Protein AF-K0TFI3-F1 (afdb_monomer_lite)

Organism: Thalassiosira oceanica (NCBI:txid159749)

Secondary structure (DSSP, 8-state):
--GGGT--EEEE-SS-EEEE-GGG-EEEE---HHHHHHT-SEEEE----TT----GGGSPTT-EEEE---STT-SS-HHHHTTSTT-EEE---HHHHHHHHHHHHHHHHHHH--

Foldseek 3Di:
DQQAVADFDWDDDPPFIWTQHHPRDIDTDPDDPLNRQLVALEAEDADQDQPAADDLVSHDALHEYEFDHPDPCTNYHPVPNVVRHNYHYHGYCVVVVVVVVVVVVVVVCVVPPD

Radius of gyration: 16.47 Å; chains: 1; bounding box: 47×37×38 Å

Structure (mmCIF, N/CA/C/O backbone):
data_AF-K0TFI3-F1
#
_entry.id   AF-K0TFI3-F1
#
loop_
_atom_site.group_PDB
_atom_site.id
_atom_site.type_symbol
_atom_site.label_atom_id
_atom_site.label_alt_id
_atom_site.label_comp_id
_atom_site.label_asym_id
_atom_site.label_entity_id
_atom_site.label_seq_id
_atom_site.pdbx_PDB_ins_code
_atom_site.Cartn_x
_atom_site.Cartn_y
_atom_site.Cartn_z
_atom_site.occupancy
_atom_site.B_iso_or_equiv
_atom_site.auth_seq_id
_atom_site.auth_comp_id
_atom_site.auth_asym_id
_atom_site.auth_atom_id
_atom_site.pdbx_PDB_model_num
ATOM 1 N N . MET A 1 1 ? 3.777 -8.953 -6.099 1.00 82.88 1 MET A N 1
ATOM 2 C CA . MET A 1 1 ? 5.056 -8.993 -5.346 1.00 82.88 1 MET A CA 1
ATOM 3 C C . MET A 1 1 ? 4.845 -9.255 -3.858 1.00 82.88 1 MET A C 1
ATOM 5 O O . MET A 1 1 ? 5.447 -10.191 -3.355 1.00 82.88 1 MET A O 1
ATOM 9 N N . LEU A 1 2 ? 3.986 -8.495 -3.166 1.00 90.38 2 LEU A N 1
ATOM 10 C CA . LEU A 1 2 ? 3.761 -8.651 -1.717 1.00 90.38 2 LEU A CA 1
ATOM 11 C C . LEU A 1 2 ? 3.125 -10.000 -1.333 1.00 90.38 2 LEU A C 1
ATOM 13 O O . LEU A 1 2 ? 3.645 -10.698 -0.466 1.00 90.38 2 LEU A O 1
ATOM 17 N N . SER A 1 3 ? 2.078 -10.432 -2.042 1.00 89.88 3 SER A N 1
ATOM 18 C CA . SER A 1 3 ? 1.427 -11.730 -1.792 1.00 89.88 3 SER A CA 1
ATOM 19 C C . SER A 1 3 ? 2.342 -12.937 -2.028 1.00 89.88 3 SER A C 1
ATOM 21 O O . SER A 1 3 ? 2.276 -13.931 -1.310 1.00 89.88 3 SER A O 1
ATOM 23 N N . GLY A 1 4 ? 3.278 -12.818 -2.974 1.00 86.88 4 GLY A N 1
ATOM 24 C CA . GLY A 1 4 ? 4.323 -13.816 -3.223 1.00 86.88 4 GLY A CA 1
ATOM 25 C C . GLY A 1 4 ? 5.346 -13.949 -2.090 1.00 86.88 4 GLY A C 1
ATOM 26 O O . GLY A 1 4 ? 6.100 -14.916 -2.074 1.00 86.88 4 GLY A O 1
ATOM 27 N N . ARG A 1 5 ? 5.369 -13.008 -1.137 1.00 88.94 5 ARG A N 1
ATOM 28 C CA . ARG A 1 5 ? 6.198 -13.059 0.077 1.00 88.94 5 ARG A CA 1
ATOM 29 C C . ARG A 1 5 ? 5.396 -13.363 1.347 1.00 88.94 5 ARG A C 1
ATOM 31 O O . ARG A 1 5 ? 5.898 -13.150 2.442 1.00 88.94 5 ARG A O 1
ATOM 38 N N . GLY A 1 6 ? 4.170 -13.870 1.202 1.00 88.81 6 GLY A N 1
ATOM 39 C CA . GLY A 1 6 ? 3.344 -14.329 2.322 1.00 88.81 6 GLY A CA 1
ATOM 40 C C . GLY A 1 6 ? 2.379 -13.290 2.893 1.00 88.81 6 GLY A C 1
ATOM 41 O O . GLY A 1 6 ? 1.637 -13.615 3.814 1.00 88.81 6 GLY A O 1
ATOM 42 N N . ALA A 1 7 ? 2.336 -12.071 2.347 1.00 92.00 7 ALA A N 1
ATOM 43 C CA . ALA A 1 7 ? 1.348 -11.077 2.760 1.00 92.00 7 ALA A CA 1
ATOM 44 C C . ALA A 1 7 ? -0.055 -11.412 2.219 1.00 92.00 7 ALA A C 1
ATOM 46 O O . ALA A 1 7 ? -0.200 -11.872 1.085 1.00 92.00 7 ALA A O 1
ATOM 47 N N . ARG A 1 8 ? -1.099 -11.108 2.994 1.00 94.44 8 ARG A N 1
ATOM 48 C CA . ARG A 1 8 ? -2.463 -10.968 2.463 1.00 94.44 8 ARG A CA 1
ATOM 49 C C . ARG A 1 8 ? -2.588 -9.565 1.876 1.00 94.44 8 ARG A C 1
ATOM 51 O O . ARG A 1 8 ? -2.330 -8.601 2.587 1.00 94.44 8 ARG A O 1
ATOM 58 N N . VAL A 1 9 ? -2.950 -9.441 0.600 1.00 96.88 9 VAL A N 1
ATOM 59 C CA . VAL A 1 9 ? -3.024 -8.134 -0.077 1.00 96.88 9 VAL A CA 1
ATOM 60 C C . VAL A 1 9 ? -4.453 -7.860 -0.507 1.00 96.88 9 VAL A C 1
ATOM 62 O O . VAL A 1 9 ? -5.013 -8.625 -1.289 1.00 96.88 9 VAL A O 1
ATOM 65 N N . LEU A 1 10 ? -5.011 -6.755 -0.022 1.00 97.38 10 LEU A N 1
ATOM 66 C CA . LEU A 1 10 ? -6.284 -6.208 -0.476 1.00 97.38 10 LEU A CA 1
ATOM 67 C C . LEU A 1 10 ? -5.979 -5.145 -1.536 1.00 97.38 10 LEU A C 1
ATOM 69 O O . LEU A 1 10 ? -5.348 -4.134 -1.243 1.00 97.38 10 LEU A O 1
ATOM 73 N N . SER A 1 11 ? -6.360 -5.411 -2.780 1.00 96.62 11 SER A N 1
ATOM 74 C CA . SER A 1 11 ? -6.176 -4.511 -3.917 1.00 96.62 11 SER A CA 1
ATOM 75 C C . SER A 1 11 ? -7.520 -3.899 -4.269 1.00 96.62 11 SER A C 1
ATOM 77 O O . SER A 1 11 ? -8.382 -4.600 -4.797 1.00 96.62 11 SER A O 1
ATOM 79 N N . ALA A 1 12 ? -7.695 -2.617 -3.969 1.00 96.31 12 ALA A N 1
ATOM 80 C CA . ALA A 1 12 ? -8.902 -1.870 -4.295 1.00 96.31 12 ALA A CA 1
ATOM 81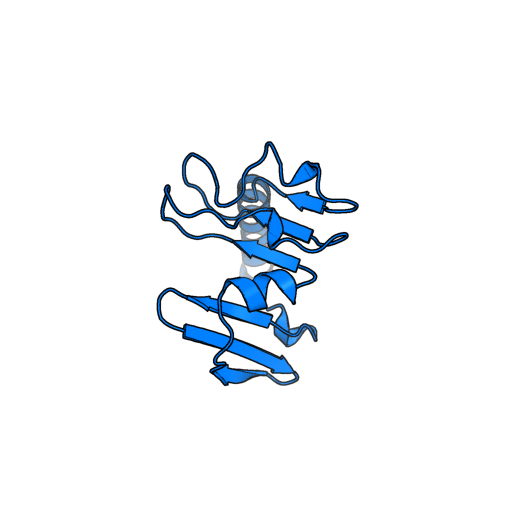 C C . ALA A 1 12 ? -8.727 -1.095 -5.610 1.00 96.31 12 ALA A C 1
ATOM 83 O O . ALA A 1 12 ? -7.674 -0.501 -5.848 1.00 96.31 12 ALA A O 1
ATOM 84 N N . ASP A 1 13 ? -9.765 -1.103 -6.439 1.00 92.88 13 ASP A N 1
ATOM 85 C CA . ASP A 1 13 ? -9.927 -0.264 -7.627 1.00 92.88 13 ASP A CA 1
ATOM 86 C C . ASP A 1 13 ? -11.285 0.470 -7.587 1.00 92.88 13 ASP A C 1
ATOM 88 O O . ASP A 1 13 ? -12.015 0.386 -6.598 1.00 92.88 13 ASP A O 1
ATOM 92 N N . ASP A 1 14 ? -11.624 1.217 -8.641 1.00 90.44 14 ASP A N 1
ATOM 93 C CA . ASP A 1 14 ? -12.860 2.010 -8.733 1.00 90.44 14 ASP A CA 1
ATOM 94 C C . ASP A 1 14 ? -14.149 1.163 -8.743 1.00 90.44 14 ASP A C 1
ATOM 96 O O . ASP A 1 14 ? -15.242 1.689 -8.538 1.00 90.44 14 ASP A O 1
ATOM 100 N N . ARG A 1 15 ? -14.052 -0.146 -8.998 1.00 90.81 15 ARG A N 1
ATOM 101 C CA . ARG A 1 15 ? -15.187 -1.053 -9.248 1.00 90.81 15 ARG A CA 1
ATOM 102 C C . ARG A 1 15 ? -15.197 -2.288 -8.360 1.00 90.81 15 ARG A C 1
ATOM 104 O O . ARG A 1 15 ? -16.202 -3.009 -8.335 1.00 90.81 15 ARG A O 1
ATOM 111 N N . SER A 1 16 ? -14.081 -2.626 -7.728 1.00 94.50 16 SER A N 1
ATOM 112 C CA . SER A 1 16 ? -13.917 -3.891 -7.029 1.00 94.50 16 SER A CA 1
ATOM 113 C C . SER A 1 16 ? -12.745 -3.916 -6.060 1.00 94.50 16 SER A C 1
ATOM 115 O O . SER A 1 16 ? -11.796 -3.141 -6.153 1.00 94.50 16 SER A O 1
ATOM 117 N N . VAL A 1 17 ? -12.806 -4.884 -5.147 1.00 97.44 17 VAL A N 1
ATOM 118 C CA . VAL A 1 17 ? -11.677 -5.272 -4.309 1.00 97.44 17 VAL A CA 1
ATOM 119 C C . VAL A 1 17 ? -11.303 -6.717 -4.614 1.00 97.44 17 VAL A C 1
ATOM 121 O O . VAL A 1 17 ? -12.151 -7.616 -4.652 1.00 97.44 17 VAL A O 1
ATOM 124 N N . LEU A 1 18 ? -10.008 -6.942 -4.816 1.00 97.06 18 LEU A N 1
ATOM 125 C CA . LEU A 1 18 ? -9.408 -8.258 -4.980 1.00 97.06 18 LEU A CA 1
ATOM 126 C C . LEU A 1 18 ? -8.516 -8.585 -3.783 1.00 97.06 18 LEU A C 1
ATOM 128 O O . LEU A 1 18 ? -7.631 -7.815 -3.420 1.00 97.06 18 LEU A O 1
ATOM 132 N N . GLU A 1 19 ? -8.697 -9.766 -3.206 1.00 96.88 19 GLU A N 1
ATOM 133 C CA . GLU A 1 19 ? -7.796 -10.338 -2.215 1.00 96.88 19 GLU A CA 1
ATOM 134 C C . GLU A 1 19 ? -6.803 -11.282 -2.896 1.00 96.88 19 GLU A C 1
ATOM 136 O O . GLU A 1 19 ? -7.183 -12.287 -3.508 1.00 96.88 19 GLU A O 1
ATOM 141 N N . PHE A 1 20 ? -5.516 -10.979 -2.749 1.00 96.06 20 PHE A N 1
ATOM 142 C CA . PHE A 1 20 ? -4.419 -11.861 -3.124 1.00 96.06 20 PHE A CA 1
ATOM 143 C C . PHE A 1 20 ? -3.903 -12.576 -1.877 1.00 96.06 20 PHE A C 1
ATOM 145 O O . PHE A 1 20 ? -3.406 -11.948 -0.938 1.00 96.06 20 PHE A O 1
ATOM 152 N N . GLY A 1 21 ? -3.987 -13.903 -1.899 1.00 89.69 21 GLY A N 1
ATOM 153 C CA . GLY A 1 21 ? -3.544 -14.780 -0.824 1.00 89.69 21 GLY A CA 1
ATOM 154 C C . GLY A 1 21 ? -2.335 -15.650 -1.197 1.00 89.69 21 GLY A C 1
ATOM 155 O O . GLY A 1 21 ? -1.794 -15.558 -2.307 1.00 89.69 21 GLY A O 1
ATOM 156 N N . PRO A 1 22 ? -1.915 -16.537 -0.278 1.00 84.12 22 PRO A N 1
ATOM 157 C CA . PRO A 1 22 ? -0.788 -17.441 -0.481 1.00 84.12 22 PRO A CA 1
ATOM 158 C C . PRO A 1 22 ? -0.939 -18.315 -1.731 1.00 84.12 22 PRO A C 1
ATOM 160 O O . PRO A 1 22 ? -2.045 -18.716 -2.104 1.00 84.12 22 PRO A O 1
ATOM 163 N N . GLY A 1 23 ? 0.190 -18.629 -2.373 1.00 81.81 23 GLY A N 1
ATOM 164 C CA . GLY A 1 23 ? 0.221 -19.485 -3.565 1.00 81.81 23 GLY A CA 1
ATOM 165 C C . GLY A 1 23 ? -0.374 -18.843 -4.823 1.00 81.81 23 GLY A C 1
ATOM 166 O O . GLY A 1 23 ? -0.727 -19.559 -5.753 1.00 81.81 23 GLY A O 1
ATOM 167 N N . GLY A 1 24 ? -0.521 -17.513 -4.854 1.00 83.38 24 GLY A N 1
ATOM 168 C CA . GLY A 1 24 ? -1.043 -16.788 -6.018 1.00 83.38 24 GLY A CA 1
ATOM 169 C C . GLY A 1 24 ? -2.564 -16.860 -6.176 1.00 83.38 24 GLY A C 1
ATOM 170 O O . GLY A 1 24 ? -3.081 -16.548 -7.244 1.00 83.38 24 GLY A O 1
ATOM 171 N N . ARG A 1 25 ? -3.294 -17.264 -5.130 1.00 88.88 25 ARG A N 1
ATOM 172 C CA . ARG A 1 25 ? -4.763 -17.287 -5.146 1.00 88.88 25 ARG A CA 1
ATOM 173 C C . ARG A 1 25 ? -5.298 -15.859 -5.177 1.00 88.88 25 ARG A C 1
ATOM 175 O O . ARG A 1 25 ? -4.902 -15.047 -4.345 1.00 88.88 25 ARG A O 1
ATOM 182 N N . VAL A 1 26 ? -6.226 -15.590 -6.089 1.00 95.06 26 VAL A N 1
ATOM 183 C CA . VAL A 1 26 ? -6.904 -14.294 -6.217 1.00 95.06 26 VAL A CA 1
ATOM 184 C C . VAL A 1 26 ? -8.403 -14.511 -6.097 1.00 95.06 26 VAL A C 1
ATOM 186 O O . VAL A 1 26 ? -8.944 -15.444 -6.696 1.00 95.06 26 VAL A O 1
ATOM 189 N N . ARG A 1 27 ? -9.073 -13.684 -5.296 1.00 95.00 27 ARG A N 1
ATOM 190 C CA . ARG A 1 27 ? -10.523 -13.741 -5.081 1.00 95.00 27 ARG A CA 1
ATOM 191 C C . ARG A 1 27 ? -11.100 -12.339 -5.052 1.00 95.00 27 ARG A C 1
ATOM 193 O O . ARG A 1 27 ? -10.458 -11.430 -4.545 1.00 95.00 27 ARG A O 1
ATOM 200 N N . ARG A 1 28 ? -12.315 -12.176 -5.567 1.00 95.94 28 ARG A N 1
ATOM 201 C CA . ARG A 1 28 ? -13.086 -10.950 -5.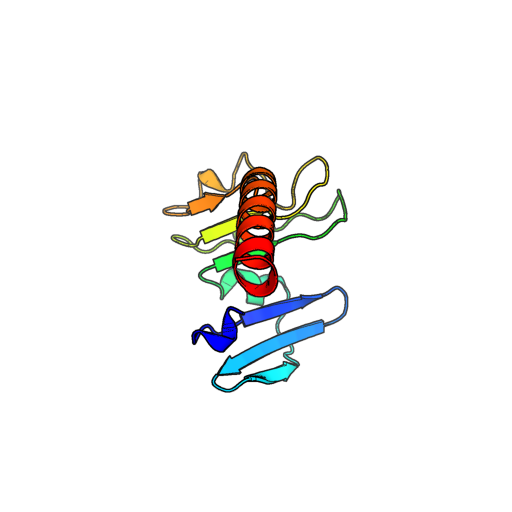359 1.00 95.94 28 ARG A CA 1
ATOM 202 C C . ARG A 1 28 ? -13.656 -10.952 -3.944 1.00 95.94 28 ARG A C 1
ATOM 204 O O . ARG A 1 28 ? -14.013 -12.016 -3.437 1.00 95.94 28 ARG A O 1
ATOM 211 N N . THR A 1 29 ? -13.707 -9.781 -3.330 1.00 95.25 29 THR A N 1
ATOM 212 C CA . THR A 1 29 ? -14.273 -9.565 -1.998 1.00 95.25 29 THR A CA 1
ATOM 213 C 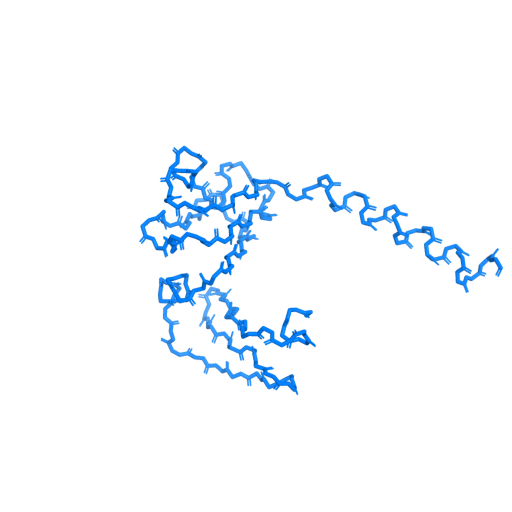C . THR A 1 29 ? -15.372 -8.510 -2.089 1.00 95.25 29 THR A C 1
ATOM 215 O O . THR A 1 29 ? -15.384 -7.703 -3.022 1.00 95.25 29 THR A O 1
ATOM 218 N N . ASP A 1 30 ? -16.277 -8.537 -1.115 1.00 95.75 30 ASP A N 1
ATOM 219 C CA . ASP A 1 30 ? -17.331 -7.535 -0.947 1.00 95.75 30 ASP A CA 1
ATOM 220 C C . ASP A 1 30 ? -16.950 -6.466 0.095 1.00 95.75 30 ASP A C 1
ATOM 222 O O . ASP A 1 30 ? -17.793 -5.666 0.492 1.00 95.75 30 ASP A O 1
ATOM 226 N N . LEU A 1 31 ? -15.687 -6.452 0.548 1.00 95.62 31 LEU A N 1
ATOM 227 C CA . LEU A 1 31 ? -15.183 -5.426 1.458 1.00 95.62 31 LEU A CA 1
ATOM 228 C C . LEU A 1 31 ? -15.192 -4.064 0.764 1.00 95.62 31 LEU A C 1
ATOM 230 O O . LEU A 1 31 ? -14.730 -3.913 -0.368 1.00 95.62 31 LEU A O 1
ATOM 234 N N . SER A 1 32 ? -15.654 -3.058 1.489 1.00 96.38 32 SER A N 1
ATOM 235 C CA . SER A 1 32 ? -15.501 -1.655 1.127 1.00 96.38 32 SER A CA 1
ATOM 236 C C . SER A 1 32 ? -14.039 -1.201 1.232 1.00 96.38 32 SER A C 1
ATOM 238 O O . SER A 1 32 ? -13.203 -1.832 1.889 1.00 96.38 32 SER A O 1
ATOM 240 N N . LEU A 1 33 ? -13.724 -0.062 0.607 1.00 96.38 33 LEU A N 1
ATOM 241 C CA . LEU A 1 33 ? -12.405 0.566 0.724 1.00 96.38 33 LEU A CA 1
ATOM 242 C C . LEU A 1 33 ? -12.047 0.847 2.193 1.00 96.38 33 LEU A C 1
ATOM 244 O O . LEU A 1 33 ? -10.940 0.545 2.627 1.00 96.38 33 LEU A O 1
ATOM 248 N N . GLU A 1 34 ? -12.998 1.370 2.963 1.00 97.31 34 GLU A N 1
ATOM 249 C CA . GLU A 1 34 ? -12.838 1.681 4.384 1.00 97.31 34 GLU A CA 1
ATOM 250 C C . GLU A 1 34 ? -12.494 0.433 5.215 1.00 97.31 34 GLU A C 1
ATOM 252 O O . GLU A 1 34 ? -11.542 0.450 5.999 1.00 97.31 34 GLU A O 1
ATOM 257 N N . GLU A 1 35 ? -13.206 -0.679 5.004 1.00 97.38 35 GLU A N 1
ATOM 258 C CA . GLU A 1 35 ? -12.901 -1.956 5.664 1.00 97.38 35 GLU A CA 1
ATOM 259 C C . GLU A 1 35 ? -11.513 -2.478 5.281 1.00 97.38 35 GLU A C 1
ATOM 261 O O . GLU A 1 35 ? -10.791 -2.999 6.133 1.00 97.38 35 GLU A O 1
ATOM 266 N N . CYS A 1 36 ? -11.107 -2.302 4.020 1.00 97.31 36 CYS A N 1
ATOM 267 C CA . CYS A 1 36 ? -9.778 -2.698 3.568 1.00 97.31 36 CYS A CA 1
ATOM 268 C C . CYS A 1 36 ? -8.677 -1.897 4.262 1.00 97.31 36 CYS A C 1
ATOM 270 O O . CYS A 1 36 ? -7.700 -2.488 4.727 1.00 97.31 36 CYS A O 1
ATOM 272 N N . VAL A 1 37 ? -8.828 -0.573 4.353 1.00 97.62 37 VAL A N 1
ATOM 273 C CA . VAL A 1 37 ? -7.839 0.301 5.000 1.00 97.62 37 VAL A CA 1
ATOM 274 C C . VAL A 1 37 ? -7.733 -0.032 6.489 1.00 97.62 37 VAL A C 1
ATOM 276 O O . VAL A 1 37 ? -6.627 -0.273 6.972 1.00 97.62 37 VAL A O 1
ATOM 279 N N . ARG A 1 38 ? -8.862 -0.174 7.197 1.00 97.62 38 ARG A N 1
ATOM 280 C CA . ARG A 1 38 ? -8.861 -0.511 8.634 1.00 97.62 38 ARG A CA 1
ATOM 281 C C . ARG A 1 38 ? -8.270 -1.883 8.948 1.00 97.62 38 ARG A C 1
ATOM 283 O O . ARG A 1 38 ? -7.692 -2.075 10.015 1.00 97.62 38 ARG A O 1
ATOM 290 N N . ALA A 1 39 ? -8.418 -2.844 8.039 1.00 96.56 39 ALA A N 1
ATOM 291 C CA . ALA A 1 39 ? -7.887 -4.193 8.205 1.00 96.56 39 ALA A CA 1
ATOM 292 C C . ALA A 1 39 ? -6.394 -4.327 7.844 1.00 96.56 39 ALA A C 1
ATOM 294 O O . ALA A 1 39 ? -5.847 -5.426 7.977 1.00 96.56 39 ALA A O 1
ATOM 295 N N 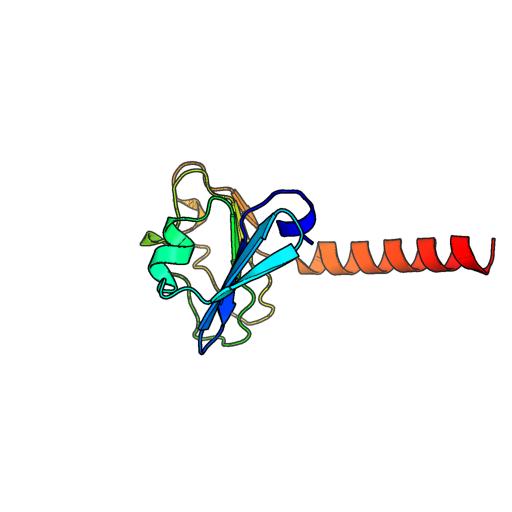. SER A 1 40 ? -5.750 -3.264 7.350 1.00 97.56 40 SER A N 1
ATOM 296 C CA . SER A 1 40 ? -4.401 -3.320 6.784 1.00 97.56 40 SER A CA 1
ATOM 297 C C . SER A 1 40 ? -3.338 -2.779 7.740 1.00 97.56 40 SER A C 1
ATOM 299 O O . SER A 1 40 ? -3.425 -1.656 8.225 1.00 97.56 40 SER A O 1
ATOM 301 N N . ASP A 1 41 ? -2.275 -3.560 7.952 1.00 97.19 41 ASP A N 1
ATOM 302 C CA . ASP A 1 41 ? -1.074 -3.112 8.679 1.00 97.19 41 ASP A CA 1
ATOM 303 C C . ASP A 1 41 ? -0.163 -2.231 7.807 1.00 97.19 41 ASP A C 1
ATOM 305 O O . ASP A 1 41 ? 0.673 -1.479 8.307 1.00 97.19 41 ASP A O 1
ATOM 309 N N . VAL A 1 42 ? -0.319 -2.332 6.484 1.00 97.38 42 VAL A N 1
ATOM 310 C CA . VAL A 1 42 ? 0.389 -1.520 5.495 1.00 97.38 42 VAL A CA 1
ATOM 311 C C . VAL A 1 42 ? -0.611 -1.024 4.460 1.00 97.38 42 VAL A C 1
ATOM 313 O O . VAL A 1 42 ? -1.266 -1.832 3.802 1.00 97.38 42 VAL A O 1
ATOM 316 N N . VAL A 1 43 ? -0.694 0.291 4.283 1.00 97.50 43 VAL A N 1
ATOM 317 C CA . VAL A 1 43 ? -1.570 0.942 3.306 1.00 97.50 43 VAL A CA 1
ATOM 318 C C . VAL A 1 43 ? -0.704 1.612 2.248 1.00 97.50 43 VAL A C 1
ATOM 320 O O . VAL A 1 43 ? 0.162 2.425 2.563 1.00 97.50 43 VAL A O 1
ATOM 323 N N . VAL A 1 44 ? -0.934 1.276 0.980 1.00 96.69 44 VAL A N 1
ATOM 324 C CA . VAL A 1 44 ? -0.253 1.896 -0.162 1.00 96.69 44 VAL A CA 1
ATOM 325 C C . VAL A 1 44 ? -1.308 2.534 -1.048 1.00 96.69 44 VAL A C 1
ATOM 327 O O . VAL A 1 44 ? -2.188 1.830 -1.537 1.00 96.69 44 VAL A O 1
ATOM 330 N N . SER A 1 45 ? -1.211 3.844 -1.268 1.00 95.88 45 SER A N 1
ATOM 331 C CA . SER A 1 45 ? -2.117 4.563 -2.166 1.00 95.88 45 SER A CA 1
ATOM 332 C C . SER A 1 45 ? -1.348 5.260 -3.280 1.00 95.88 45 SER A C 1
ATOM 334 O O . SER A 1 45 ? -0.256 5.782 -3.061 1.00 95.88 45 SER A O 1
ATOM 336 N N . GLY A 1 46 ? -1.909 5.239 -4.484 1.00 93.88 46 GLY A N 1
ATOM 337 C CA . GLY A 1 46 ? -1.323 5.822 -5.691 1.00 93.88 46 GLY A CA 1
ATOM 338 C C . GLY A 1 46 ? -2.388 6.220 -6.707 1.00 93.88 46 GLY A C 1
ATOM 339 O O . GLY A 1 46 ? -2.191 6.047 -7.908 1.00 93.88 46 GLY A O 1
ATOM 340 N N . VAL A 1 47 ? -3.539 6.680 -6.218 1.00 93.62 47 VAL A N 1
ATOM 341 C CA . VAL A 1 47 ? -4.665 7.110 -7.045 1.00 93.62 47 VAL A CA 1
ATOM 342 C C . VAL A 1 47 ? -4.299 8.450 -7.700 1.00 93.62 47 VAL A C 1
ATOM 344 O O . VAL A 1 47 ? -3.902 9.378 -6.992 1.00 93.62 47 VAL A O 1
ATOM 347 N N . PRO A 1 48 ? -4.395 8.572 -9.038 1.00 90.56 48 PRO A N 1
ATOM 348 C CA . PRO A 1 48 ? -3.956 9.765 -9.768 1.00 90.56 48 PRO A CA 1
ATOM 349 C C . PRO A 1 48 ? -4.945 10.938 -9.689 1.00 90.56 48 PRO A C 1
ATOM 351 O O . PRO A 1 48 ? -4.653 12.011 -10.210 1.00 90.56 48 PRO A O 1
ATOM 354 N N . ASP A 1 49 ? -6.108 10.724 -9.078 1.00 90.31 49 ASP A N 1
ATOM 355 C CA . ASP A 1 49 ? -7.121 11.748 -8.851 1.00 90.31 49 ASP A CA 1
ATOM 356 C C . ASP A 1 49 ? -6.645 12.726 -7.753 1.00 90.31 49 ASP A C 1
ATOM 358 O O . ASP A 1 49 ? -6.337 12.276 -6.644 1.00 90.31 49 ASP A O 1
ATOM 362 N N . PRO A 1 50 ? -6.545 14.040 -8.041 1.00 87.56 50 PRO A N 1
ATOM 363 C CA . PRO A 1 50 ? -6.100 15.039 -7.068 1.00 87.56 50 PRO A CA 1
ATOM 364 C C . PRO A 1 50 ? -7.073 15.237 -5.898 1.00 87.56 50 PRO A C 1
ATOM 366 O O . PRO A 1 50 ? -6.644 15.679 -4.831 1.00 87.56 50 PRO A O 1
ATOM 369 N N . ASP A 1 51 ? -8.353 14.905 -6.077 1.00 89.94 51 ASP A N 1
ATOM 370 C CA . ASP A 1 51 ? -9.385 15.063 -5.051 1.00 89.94 51 ASP A CA 1
ATOM 371 C C . ASP A 1 51 ? -9.528 13.803 -4.181 1.00 89.94 51 ASP A C 1
ATOM 373 O O . ASP A 1 51 ? -10.175 13.824 -3.131 1.00 89.94 51 ASP A O 1
ATOM 377 N N . PHE A 1 52 ? -8.895 12.693 -4.577 1.00 92.62 52 PHE A N 1
ATOM 378 C CA . PHE A 1 52 ? -8.941 11.454 -3.815 1.00 92.62 52 PHE A CA 1
ATOM 379 C C . PHE A 1 52 ? -8.075 11.527 -2.554 1.00 92.62 52 PHE A C 1
ATOM 381 O O . PHE A 1 52 ? -6.850 11.682 -2.608 1.00 92.62 52 PHE A O 1
ATOM 388 N N . ARG A 1 53 ? -8.718 11.310 -1.405 1.00 94.00 53 ARG A N 1
ATOM 389 C CA . ARG A 1 53 ? -8.095 11.270 -0.080 1.00 94.00 53 ARG A CA 1
ATOM 390 C C . ARG A 1 53 ? -8.540 10.020 0.668 1.00 94.00 53 ARG A C 1
ATOM 392 O O . ARG A 1 53 ? -9.729 9.714 0.704 1.00 94.00 53 ARG A O 1
ATOM 399 N N . VAL A 1 54 ? -7.593 9.336 1.302 1.00 95.81 54 VAL A N 1
ATOM 400 C CA . VAL A 1 54 ? -7.875 8.316 2.314 1.00 95.81 54 VAL A CA 1
ATOM 401 C C . VAL A 1 54 ? -8.045 9.031 3.656 1.00 95.81 54 VAL A C 1
ATOM 403 O O . VAL A 1 54 ? -7.092 9.672 4.107 1.00 95.81 54 VAL A O 1
ATOM 406 N N . PRO A 1 55 ? -9.223 8.948 4.294 1.00 96.62 55 PRO A N 1
ATOM 407 C CA . PRO A 1 55 ? -9.452 9.567 5.592 1.00 96.62 55 PRO A CA 1
ATOM 408 C C . PRO A 1 55 ? -8.542 8.987 6.680 1.00 96.62 55 PRO A C 1
ATOM 410 O O . PRO A 1 55 ? -8.368 7.769 6.792 1.00 96.62 55 PRO A O 1
ATOM 413 N N . THR A 1 56 ? -7.957 9.870 7.488 1.00 96.00 56 THR A N 1
ATOM 414 C CA . THR A 1 56 ? -6.982 9.515 8.530 1.00 96.00 56 THR A CA 1
ATOM 415 C C . THR A 1 56 ? -7.597 8.602 9.595 1.00 96.00 56 THR A C 1
ATOM 417 O O . THR A 1 56 ? -6.929 7.714 10.112 1.00 96.00 56 THR A O 1
ATOM 420 N N . GLU A 1 57 ? -8.897 8.728 9.858 1.00 96.81 57 GLU A N 1
ATOM 421 C CA . GLU A 1 57 ? -9.658 7.889 10.788 1.00 96.81 57 GLU A CA 1
ATOM 422 C C . GLU A 1 57 ? -9.822 6.423 10.342 1.00 96.81 57 GLU A C 1
ATOM 424 O O . GLU A 1 57 ? -10.301 5.580 11.107 1.00 96.81 57 GLU A O 1
ATOM 429 N N . TRP A 1 58 ? -9.467 6.091 9.099 1.00 97.56 58 TRP A N 1
ATOM 430 C CA . TRP A 1 58 ? -9.432 4.702 8.631 1.00 97.56 58 TRP A CA 1
ATOM 431 C C . TRP A 1 58 ? -8.082 4.042 8.910 1.00 97.56 58 TRP A C 1
ATOM 433 O O . TRP A 1 58 ? -7.984 2.815 8.891 1.00 97.56 58 TRP A O 1
ATOM 443 N N . ILE A 1 59 ? -7.041 4.839 9.158 1.00 97.12 59 ILE A N 1
ATOM 444 C CA . ILE A 1 59 ? -5.673 4.364 9.322 1.00 97.12 59 ILE A CA 1
ATOM 445 C C . ILE A 1 59 ? -5.522 3.747 10.709 1.00 97.12 59 ILE A C 1
ATOM 447 O O . ILE A 1 59 ? -5.798 4.365 11.735 1.00 97.12 59 ILE A O 1
ATOM 451 N N . ARG A 1 60 ? -5.063 2.498 10.733 1.00 96.50 60 ARG A N 1
ATOM 452 C CA . ARG A 1 60 ? -4.814 1.762 11.968 1.00 96.50 60 ARG A CA 1
ATOM 453 C C . ARG A 1 60 ? -3.565 2.298 12.677 1.00 96.50 60 ARG A C 1
ATOM 455 O O . ARG A 1 60 ? -2.548 2.561 12.035 1.00 96.50 60 ARG A O 1
ATOM 462 N N . GLU A 1 61 ? -3.608 2.378 14.003 1.00 96.75 61 GLU A N 1
ATOM 463 C CA . GLU A 1 61 ? -2.424 2.645 14.830 1.00 96.75 61 GLU A CA 1
ATOM 464 C C . GLU A 1 61 ? -1.298 1.636 14.548 1.00 96.75 61 GLU A C 1
ATOM 466 O O . GLU A 1 61 ? -1.545 0.448 14.322 1.00 96.75 61 GLU A O 1
ATOM 471 N N . GLY A 1 62 ? -0.050 2.105 14.552 1.00 96.62 62 GLY A N 1
ATOM 472 C CA . GLY A 1 62 ? 1.123 1.270 14.277 1.00 96.62 62 GLY A CA 1
ATOM 473 C C . GLY A 1 62 ? 1.310 0.869 12.809 1.00 96.62 62 GLY A C 1
ATOM 474 O O . GLY A 1 62 ? 2.248 0.132 12.499 1.00 96.62 62 GLY A O 1
ATOM 475 N N . SER A 1 63 ? 0.429 1.304 11.902 1.00 97.31 63 SER A N 1
ATOM 476 C CA . SER A 1 63 ? 0.493 0.918 10.491 1.00 97.31 63 SER A CA 1
ATOM 477 C C . SER A 1 63 ? 1.566 1.681 9.712 1.00 97.31 63 SER A C 1
ATOM 479 O O . SER A 1 63 ? 2.012 2.769 10.081 1.00 97.31 63 SER A O 1
ATOM 481 N N . THR A 1 64 ? 2.006 1.098 8.598 1.00 97.62 64 THR A N 1
ATOM 482 C CA . THR A 1 64 ? 2.855 1.796 7.626 1.00 97.62 64 THR A CA 1
ATOM 483 C C . THR A 1 64 ? 2.002 2.347 6.496 1.00 97.62 64 THR A C 1
ATOM 485 O O . THR A 1 64 ? 1.296 1.596 5.829 1.00 97.62 64 THR A O 1
ATOM 488 N N . VAL A 1 65 ? 2.110 3.643 6.231 1.00 97.25 65 VAL A N 1
ATOM 489 C CA . VAL A 1 65 ? 1.340 4.326 5.190 1.00 97.25 65 VAL A CA 1
ATOM 490 C C . VAL A 1 65 ? 2.293 4.862 4.131 1.00 97.25 65 VAL A C 1
ATOM 492 O O . VAL A 1 65 ? 3.233 5.592 4.440 1.00 97.25 65 VAL A O 1
ATOM 495 N N . ILE A 1 66 ? 2.069 4.489 2.874 1.00 96.31 66 ILE A N 1
ATOM 496 C CA . ILE A 1 66 ? 2.949 4.823 1.753 1.00 96.31 66 ILE A CA 1
ATOM 49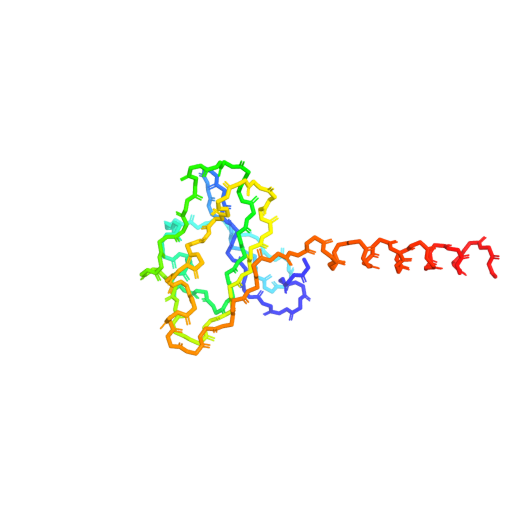7 C C . ILE A 1 66 ? 2.150 5.550 0.680 1.00 96.31 66 ILE A C 1
ATOM 499 O O . ILE A 1 66 ? 1.218 4.995 0.093 1.00 96.31 66 ILE A O 1
ATOM 503 N N . ASN A 1 67 ? 2.566 6.776 0.383 1.00 94.25 67 ASN A N 1
ATOM 504 C CA . ASN A 1 67 ? 2.027 7.558 -0.715 1.00 94.25 67 ASN A CA 1
ATOM 505 C C . ASN A 1 67 ? 2.901 7.410 -1.972 1.00 94.25 67 ASN A C 1
ATOM 507 O O . ASN A 1 67 ? 4.087 7.753 -1.996 1.00 94.25 67 ASN A O 1
ATOM 511 N N . VAL A 1 68 ? 2.294 6.877 -3.027 1.00 93.12 68 VAL A N 1
ATOM 512 C CA . VAL A 1 68 ? 2.889 6.672 -4.353 1.00 93.12 68 VAL A CA 1
ATOM 513 C C . VAL A 1 68 ? 2.320 7.658 -5.379 1.00 93.12 68 VAL A C 1
ATOM 5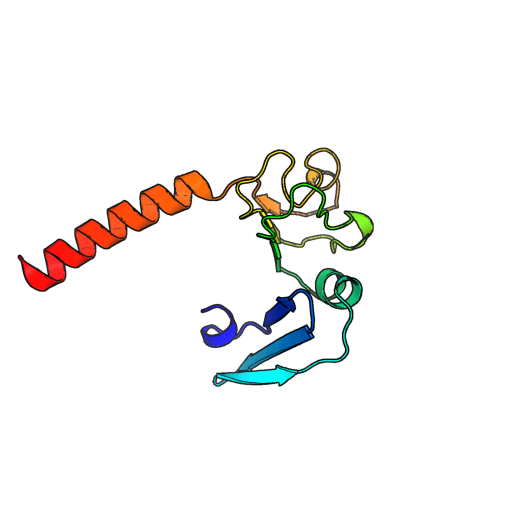15 O O . VAL A 1 68 ? 2.869 7.780 -6.474 1.00 93.12 68 VAL A O 1
ATOM 518 N N . ALA A 1 69 ? 1.255 8.391 -5.040 1.00 89.00 69 ALA A N 1
ATOM 519 C CA . ALA A 1 69 ? 0.659 9.360 -5.947 1.00 89.00 69 ALA A CA 1
ATOM 520 C C . ALA A 1 69 ? 1.627 10.512 -6.246 1.00 89.00 69 ALA A C 1
ATOM 522 O O . ALA A 1 69 ? 2.313 11.037 -5.369 1.00 89.00 69 ALA A O 1
ATOM 523 N N . SER A 1 70 ? 1.669 10.908 -7.516 1.00 75.69 70 SER A N 1
ATOM 524 C CA . SER A 1 70 ? 2.509 11.992 -8.034 1.00 75.69 70 SER A CA 1
ATOM 525 C C . SER A 1 70 ? 1.783 13.344 -8.125 1.00 75.69 70 SER A C 1
ATOM 527 O O . SER A 1 70 ? 2.408 14.340 -8.488 1.00 75.69 70 SER A O 1
ATOM 529 N N . GLY A 1 71 ? 0.479 13.385 -7.823 1.00 68.25 71 GLY A N 1
ATOM 530 C CA . GLY A 1 71 ? -0.368 14.580 -7.903 1.00 68.25 71 GLY A CA 1
ATOM 531 C C . GLY A 1 71 ? -0.147 15.587 -6.766 1.00 68.25 71 GLY A C 1
ATOM 532 O O . GLY A 1 71 ? 0.376 15.252 -5.702 1.00 68.25 71 GLY A O 1
ATOM 533 N N . HIS A 1 72 ? -0.555 16.841 -6.990 1.00 64.44 72 HIS A N 1
ATOM 534 C CA . HIS A 1 72 ? -0.551 17.880 -5.954 1.00 64.44 72 HIS A CA 1
ATOM 535 C C . HIS A 1 72 ? -1.572 17.539 -4.861 1.00 64.44 72 HIS A C 1
ATOM 537 O O . HIS A 1 72 ? -2.741 17.334 -5.162 1.00 64.44 72 HIS A O 1
ATOM 543 N N . GLY A 1 73 ? -1.127 17.487 -3.602 1.00 71.75 73 GLY A N 1
ATOM 544 C CA . GLY A 1 73 ? -1.981 17.229 -2.436 1.00 71.75 73 GLY A CA 1
ATOM 545 C C . GLY A 1 73 ? -1.919 15.808 -1.865 1.00 71.75 73 GLY A C 1
ATOM 546 O O . GLY A 1 73 ? -2.348 15.634 -0.730 1.00 71.75 73 GLY A O 1
ATOM 547 N N . GLY A 1 74 ? -1.346 14.836 -2.594 1.00 86.94 74 GLY A N 1
ATOM 548 C CA . GLY A 1 74 ? -1.208 13.442 -2.147 1.00 86.94 74 GLY A CA 1
ATOM 549 C C . GLY A 1 74 ? -2.543 12.729 -1.881 1.00 86.94 74 GLY A C 1
ATOM 550 O O . GLY A 1 74 ? -3.606 13.340 -1.870 1.00 86.94 74 GLY A O 1
ATOM 551 N N . ASN A 1 75 ? -2.506 11.412 -1.653 1.00 93.81 75 ASN A N 1
ATOM 552 C CA . ASN A 1 75 ? -3.720 10.675 -1.265 1.00 93.81 75 ASN A CA 1
ATOM 553 C C . ASN A 1 75 ? -3.953 10.629 0.252 1.00 93.81 75 ASN A C 1
ATOM 555 O O . ASN A 1 75 ? -4.932 10.036 0.695 1.00 93.81 75 ASN A O 1
ATOM 559 N N . PHE A 1 76 ? -3.064 11.223 1.045 1.00 94.69 76 PHE A N 1
ATOM 560 C CA . PHE A 1 76 ? -3.157 11.287 2.501 1.00 94.69 76 PHE A CA 1
ATOM 561 C C . PHE A 1 76 ? -2.929 12.723 2.949 1.00 94.69 76 PHE A C 1
ATOM 563 O O . PHE A 1 76 ? -2.151 13.451 2.333 1.00 94.69 76 PHE A O 1
ATOM 570 N N . ASP A 1 77 ? -3.592 13.117 4.029 1.00 92.88 77 ASP A N 1
ATOM 571 C CA . ASP A 1 77 ? -3.354 14.412 4.648 1.00 92.88 77 ASP A CA 1
ATOM 572 C C . ASP A 1 77 ? -2.087 14.363 5.511 1.00 92.88 77 ASP A C 1
ATOM 574 O O . ASP A 1 77 ? -2.062 13.759 6.585 1.00 92.88 77 ASP A O 1
ATOM 578 N N . GLU A 1 78 ? -1.024 15.008 5.030 1.00 87.06 78 GLU A N 1
ATOM 579 C CA . GLU A 1 78 ? 0.278 15.053 5.705 1.00 87.06 78 GLU A CA 1
ATOM 580 C C . GLU A 1 78 ? 0.213 15.715 7.084 1.00 87.06 78 GLU A C 1
ATOM 582 O O . GLU A 1 78 ? 1.037 15.403 7.941 1.00 87.06 78 GLU A O 1
ATOM 587 N N . GLY A 1 79 ? -0.766 16.600 7.305 1.00 87.94 79 GLY A N 1
ATOM 588 C CA . GLY A 1 79 ? -0.945 17.290 8.577 1.00 87.94 79 GLY A CA 1
ATOM 589 C C . GLY A 1 79 ? -1.512 16.405 9.683 1.00 87.94 79 GLY A C 1
ATOM 590 O O . GLY A 1 79 ? -1.325 16.737 10.844 1.00 87.94 79 GLY A O 1
ATOM 591 N N . THR A 1 80 ? -2.184 15.299 9.343 1.00 93.50 80 THR A N 1
ATOM 592 C CA . THR A 1 80 ? -2.887 14.450 10.322 1.00 93.50 80 THR A CA 1
ATOM 593 C C . THR A 1 80 ? -2.398 13.004 10.335 1.00 93.50 80 THR A C 1
ATOM 595 O O . THR A 1 80 ? -2.434 12.354 11.376 1.00 93.50 80 THR A O 1
ATOM 598 N N . VAL A 1 81 ? -1.881 12.481 9.217 1.00 93.50 81 VAL A N 1
ATOM 599 C CA . VAL A 1 81 ? -1.414 11.084 9.134 1.00 93.50 81 VAL A CA 1
ATOM 600 C C . VAL A 1 81 ? -0.251 10.784 10.085 1.00 93.50 81 VAL A C 1
ATOM 602 O O . VAL A 1 81 ? -0.147 9.671 10.597 1.00 93.50 81 VAL A O 1
ATOM 605 N N . GLY A 1 82 ? 0.613 11.772 10.341 1.00 90.19 82 GLY A N 1
ATOM 606 C CA . GLY A 1 82 ? 1.742 11.644 11.267 1.00 90.19 82 GLY A CA 1
ATOM 607 C C . GLY A 1 82 ? 1.341 11.637 12.744 1.00 90.19 82 GLY A C 1
ATOM 608 O O . GLY A 1 82 ? 2.112 11.152 13.570 1.00 90.19 82 GLY A O 1
ATOM 609 N N . ASP A 1 83 ? 0.142 12.127 13.068 1.00 92.88 83 ASP A N 1
ATOM 610 C CA . ASP A 1 83 ? -0.370 12.186 14.441 1.00 92.88 83 ASP A CA 1
ATOM 611 C C . ASP A 1 83 ? -0.998 10.859 14.889 1.00 92.88 83 ASP A C 1
ATOM 613 O O . ASP A 1 83 ? -1.241 10.653 16.081 1.00 92.88 83 ASP A O 1
ATOM 617 N N . VAL A 1 84 ? -1.255 9.937 13.953 1.00 94.56 84 VAL A N 1
ATOM 618 C CA . VAL A 1 84 ? -1.791 8.613 14.278 1.00 94.56 84 VAL A CA 1
ATOM 619 C C . VAL A 1 84 ? -0.740 7.824 15.079 1.00 94.56 84 VAL A C 1
ATOM 621 O O . VAL A 1 84 ? 0.385 7.630 14.603 1.00 94.56 84 VAL A O 1
ATOM 624 N N . PRO A 1 85 ? -1.073 7.326 16.286 1.00 95.62 85 PRO A N 1
ATOM 625 C CA . PRO A 1 85 ? -0.112 6.668 17.163 1.00 95.62 85 PRO A CA 1
ATOM 626 C C . PRO A 1 85 ? 0.662 5.533 16.485 1.00 95.62 85 PRO A C 1
ATOM 628 O O . PRO A 1 85 ? 0.089 4.579 15.960 1.00 95.62 85 PRO A O 1
ATOM 631 N N . GLY A 1 86 ? 1.993 5.630 16.512 1.00 94.50 86 GLY A N 1
ATOM 632 C CA . GLY A 1 86 ? 2.896 4.592 16.008 1.00 94.50 86 GLY A CA 1
ATOM 633 C C . GLY A 1 86 ? 2.928 4.433 14.484 1.00 94.50 86 GLY A C 1
ATOM 634 O O . GLY A 1 86 ? 3.574 3.502 14.003 1.00 94.50 86 GLY A O 1
ATOM 635 N N . VAL A 1 87 ? 2.259 5.301 13.720 1.00 97.00 87 VAL A N 1
ATOM 636 C CA . VAL A 1 87 ? 2.266 5.214 12.258 1.00 97.00 87 VAL A CA 1
ATOM 637 C C . VAL A 1 87 ? 3.630 5.586 11.686 1.00 97.00 87 VAL A C 1
ATOM 639 O O . VAL A 1 87 ? 4.284 6.537 12.109 1.00 97.00 87 VAL A O 1
ATOM 642 N N . THR A 1 88 ? 4.056 4.832 10.676 1.00 96.81 88 THR A N 1
ATOM 643 C CA . THR A 1 88 ? 5.203 5.185 9.834 1.00 96.81 88 THR A CA 1
ATOM 644 C C . THR A 1 88 ? 4.692 5.703 8.498 1.00 96.81 88 THR A C 1
ATOM 646 O O . THR A 1 88 ? 4.206 4.921 7.681 1.00 96.81 88 THR A O 1
ATOM 649 N N . TYR A 1 89 ? 4.811 7.009 8.260 1.00 95.31 89 TYR A N 1
ATOM 650 C CA . TYR A 1 89 ? 4.370 7.634 7.013 1.00 95.31 89 TYR A CA 1
ATOM 651 C C . TYR A 1 89 ? 5.529 7.861 6.031 1.00 95.31 89 TYR A C 1
ATOM 653 O O . TYR A 1 89 ? 6.567 8.424 6.383 1.00 95.31 89 TYR A O 1
ATOM 661 N N . VAL A 1 90 ? 5.337 7.443 4.778 1.00 94.06 90 VAL A N 1
ATOM 662 C CA . VAL A 1 90 ? 6.262 7.655 3.658 1.00 94.06 90 VAL A CA 1
ATOM 663 C C . VAL A 1 90 ? 5.582 8.551 2.610 1.00 94.06 90 VAL A C 1
ATOM 665 O O . VAL A 1 90 ? 4.781 8.047 1.819 1.00 94.06 90 VAL A O 1
ATOM 668 N N . PRO A 1 91 ? 5.901 9.861 2.561 1.00 89.81 91 PRO A N 1
ATOM 669 C CA . PRO A 1 91 ? 5.155 10.833 1.753 1.00 89.81 91 PRO A CA 1
ATOM 670 C C . PRO A 1 91 ? 5.446 10.758 0.252 1.00 89.81 91 PRO A C 1
ATOM 672 O O . PRO A 1 91 ? 4.570 11.028 -0.566 1.00 89.81 91 PRO A O 1
ATOM 675 N N . HIS A 1 92 ? 6.674 10.398 -0.136 1.00 82.75 92 HIS A N 1
ATOM 676 C CA . HIS A 1 92 ? 7.077 10.388 -1.541 1.00 82.75 92 HIS A CA 1
ATOM 677 C C . HIS A 1 92 ? 8.051 9.253 -1.849 1.00 82.75 92 HIS A C 1
ATOM 679 O O . HIS A 1 92 ? 9.154 9.194 -1.301 1.00 82.75 92 HIS A O 1
ATOM 685 N N . VAL A 1 93 ? 7.698 8.413 -2.822 1.00 87.81 93 VAL A N 1
ATOM 686 C CA . VAL A 1 93 ? 8.565 7.324 -3.309 1.00 87.81 93 VAL A CA 1
ATOM 687 C C . VAL A 1 93 ? 9.427 7.703 -4.517 1.00 87.81 93 VAL A C 1
ATOM 689 O O . VAL A 1 93 ? 10.316 6.942 -4.886 1.00 87.81 93 VAL A O 1
ATOM 692 N N . GLY A 1 94 ? 9.238 8.887 -5.114 1.00 87.44 94 GLY A N 1
ATOM 693 C CA . GLY A 1 94 ? 9.877 9.257 -6.388 1.00 87.44 94 GLY A CA 1
ATOM 694 C C . GLY A 1 94 ? 11.408 9.150 -6.394 1.00 87.44 94 GLY A C 1
ATOM 695 O O . GLY A 1 94 ? 11.995 8.642 -7.348 1.00 87.44 94 GLY A O 1
ATOM 696 N N . ARG A 1 95 ? 12.075 9.539 -5.297 1.00 90.12 95 ARG A N 1
ATOM 697 C CA . ARG A 1 95 ? 13.538 9.384 -5.159 1.00 90.12 95 ARG A CA 1
ATOM 698 C C . ARG A 1 95 ? 13.971 7.915 -5.141 1.00 90.12 95 ARG A C 1
ATOM 700 O O . ARG A 1 95 ? 14.981 7.565 -5.747 1.00 90.12 95 ARG A O 1
ATOM 707 N N . VAL A 1 96 ? 13.186 7.054 -4.496 1.00 92.00 96 VAL A N 1
ATOM 708 C CA . VAL A 1 96 ? 13.427 5.605 -4.463 1.00 92.00 96 VAL A CA 1
ATOM 709 C C . VAL A 1 96 ? 13.197 4.996 -5.847 1.00 92.00 96 VAL A C 1
ATOM 711 O O . VAL A 1 96 ? 13.976 4.146 -6.266 1.00 92.00 96 VAL A O 1
ATOM 714 N N . THR A 1 97 ? 12.202 5.476 -6.601 1.00 93.31 97 THR A N 1
ATOM 715 C CA . THR A 1 97 ? 11.966 5.056 -7.990 1.00 93.31 97 THR A CA 1
ATOM 716 C C . THR A 1 97 ? 13.173 5.348 -8.883 1.00 93.31 97 THR A C 1
ATOM 718 O O . THR A 1 97 ? 13.614 4.461 -9.611 1.00 93.31 97 THR A O 1
ATOM 721 N N . VAL A 1 98 ? 13.759 6.549 -8.799 1.00 95.44 98 VAL A N 1
ATOM 722 C CA . VAL A 1 98 ? 14.964 6.903 -9.577 1.00 95.44 98 VAL A CA 1
ATOM 723 C C . VAL A 1 98 ? 16.141 5.993 -9.219 1.00 95.44 98 VAL A C 1
ATOM 725 O O . VAL A 1 98 ? 16.785 5.444 -10.113 1.00 95.44 98 VAL A O 1
ATOM 728 N N . ALA A 1 99 ? 16.390 5.772 -7.926 1.00 96.12 99 ALA A N 1
ATOM 729 C CA . ALA A 1 99 ? 17.450 4.872 -7.474 1.00 96.12 99 ALA A CA 1
ATOM 730 C C . ALA A 1 99 ? 17.226 3.422 -7.948 1.00 96.12 99 ALA A C 1
ATOM 732 O O . ALA A 1 99 ? 18.164 2.759 -8.393 1.00 96.12 99 ALA A O 1
ATOM 733 N N . ALA A 1 100 ? 15.980 2.937 -7.923 1.00 96.06 100 ALA A N 1
ATOM 734 C CA . ALA A 1 100 ? 15.628 1.609 -8.420 1.00 96.06 100 ALA A CA 1
ATOM 735 C C . ALA A 1 100 ? 15.888 1.470 -9.930 1.00 96.06 100 ALA A C 1
ATOM 737 O O . ALA A 1 100 ? 16.402 0.444 -10.370 1.00 96.06 100 ALA A O 1
ATOM 738 N N . LEU A 1 101 ? 15.600 2.506 -10.727 1.00 97.56 101 LEU A N 1
ATOM 739 C CA . LEU A 1 101 ? 15.907 2.510 -12.162 1.00 97.56 101 LEU A CA 1
ATOM 740 C C . LEU A 1 101 ? 17.418 2.467 -12.429 1.00 97.56 101 LEU A C 1
ATOM 742 O O . LEU A 1 101 ? 17.860 1.716 -13.296 1.00 97.56 101 LEU A O 1
ATOM 746 N N . GLN A 1 102 ? 18.216 3.214 -11.662 1.00 97.94 102 GLN A N 1
ATOM 747 C CA . GLN A 1 102 ? 19.679 3.169 -11.760 1.00 97.94 102 GLN A CA 1
ATOM 748 C C . GLN A 1 102 ? 20.230 1.782 -11.404 1.00 97.94 102 GLN A C 1
ATOM 750 O O . GLN A 1 102 ? 21.086 1.253 -12.113 1.00 97.94 102 GLN A O 1
ATOM 755 N N . TYR A 1 103 ? 19.707 1.160 -10.344 1.00 97.31 103 TYR A N 1
ATOM 756 C CA . TYR A 1 103 ? 20.073 -0.205 -9.971 1.00 97.31 103 TYR A CA 1
ATOM 757 C C . TYR A 1 103 ? 19.719 -1.210 -11.076 1.00 97.31 103 TYR A C 1
ATOM 759 O O . TYR A 1 103 ? 20.565 -2.007 -11.483 1.00 97.31 103 TYR A O 1
ATOM 767 N N . ASN A 1 104 ? 18.502 -1.120 -11.624 1.00 97.06 104 ASN A N 1
ATOM 768 C CA . ASN A 1 104 ? 18.055 -1.974 -12.724 1.00 97.06 104 ASN A CA 1
ATOM 769 C C . ASN A 1 104 ? 18.950 -1.824 -13.965 1.00 97.06 104 ASN A C 1
ATOM 771 O O . ASN A 1 104 ? 19.278 -2.826 -14.599 1.00 97.06 104 ASN A O 1
ATOM 775 N N . LEU A 1 105 ? 19.398 -0.604 -14.284 1.00 97.62 105 LEU A N 1
ATOM 776 C CA . LEU A 1 105 ? 20.332 -0.349 -15.384 1.00 97.62 105 LEU A CA 1
ATOM 777 C C . LEU A 1 105 ? 21.678 -1.062 -15.174 1.00 97.62 105 LEU A C 1
ATOM 779 O O . LEU A 1 105 ? 22.186 -1.701 -16.095 1.00 97.62 105 LEU A O 1
ATOM 783 N N . ILE A 1 106 ? 22.237 -1.006 -13.962 1.00 97.75 106 ILE A N 1
ATOM 784 C CA . ILE A 1 106 ? 23.484 -1.710 -13.627 1.00 97.75 106 ILE A CA 1
ATOM 785 C C . ILE A 1 106 ? 23.300 -3.228 -13.756 1.00 97.75 106 ILE A C 1
ATOM 787 O O . ILE A 1 106 ? 24.168 -3.907 -14.305 1.00 97.75 106 ILE A O 1
ATOM 791 N N . CYS A 1 107 ? 22.177 -3.773 -13.279 1.00 96.94 107 CYS A N 1
ATOM 792 C CA . CYS A 1 107 ? 21.865 -5.197 -13.419 1.00 96.94 107 CYS A CA 1
ATOM 793 C C . CYS A 1 107 ? 21.770 -5.628 -14.887 1.00 96.94 107 CYS A C 1
ATOM 795 O O . CYS A 1 107 ? 22.316 -6.667 -15.249 1.00 96.94 107 CYS A O 1
ATOM 797 N N . LEU A 1 108 ? 21.123 -4.827 -15.739 1.00 97.50 108 LEU A N 1
ATOM 798 C CA . LEU A 1 108 ? 21.043 -5.100 -17.176 1.00 97.50 108 LEU A CA 1
ATOM 799 C C . LEU A 1 108 ? 22.432 -5.144 -17.815 1.00 97.50 108 LEU A C 1
ATOM 801 O O . LEU A 1 108 ? 22.735 -6.084 -18.544 1.00 97.50 108 LEU A O 1
ATOM 805 N N . HIS A 1 109 ? 23.295 -4.176 -17.502 1.00 97.38 109 HIS A N 1
ATOM 806 C CA . HIS A 1 109 ? 24.663 -4.177 -18.012 1.00 97.38 109 HIS A CA 1
ATOM 807 C C . HIS A 1 109 ? 25.432 -5.435 -17.580 1.00 97.38 109 HIS A C 1
ATOM 809 O O . HIS A 1 109 ? 26.019 -6.110 -18.421 1.00 97.38 109 HIS A O 1
ATOM 815 N N . LYS A 1 110 ? 25.361 -5.802 -16.294 1.00 96.56 110 LYS A N 1
ATOM 816 C CA . LYS A 1 110 ? 26.033 -6.999 -15.761 1.00 96.56 110 LYS A CA 1
ATOM 817 C C . LYS A 1 110 ? 25.544 -8.309 -16.377 1.00 96.56 110 LYS A C 1
ATOM 819 O O . LYS A 1 110 ? 26.327 -9.237 -16.501 1.00 96.56 110 LYS A O 1
ATOM 824 N N . ASN A 1 111 ? 24.265 -8.401 -16.731 1.00 96.25 111 ASN A N 1
ATOM 825 C CA . ASN A 1 111 ? 23.687 -9.645 -17.242 1.00 96.25 111 ASN A CA 1
ATOM 826 C C . ASN A 1 111 ? 23.972 -9.891 -18.732 1.00 96.25 111 ASN A C 1
ATOM 828 O O . ASN A 1 111 ? 23.878 -11.034 -19.170 1.00 96.25 111 ASN A O 1
ATOM 832 N N . TYR A 1 112 ? 24.266 -8.843 -19.510 1.00 95.69 112 TYR A N 1
ATOM 833 C CA . TYR A 1 112 ? 24.360 -8.937 -20.975 1.00 95.69 112 TYR A CA 1
ATOM 834 C C . TYR A 1 112 ? 25.654 -8.370 -21.577 1.00 95.69 112 TYR A C 1
ATOM 836 O O . TYR A 1 112 ? 25.911 -8.579 -22.761 1.00 95.69 112 TYR A O 1
ATOM 844 N N . HIS A 1 113 ? 26.458 -7.642 -20.800 1.00 88.31 113 HIS A N 1
ATOM 845 C CA . HIS A 1 113 ? 27.659 -6.950 -21.280 1.00 88.31 113 HIS A CA 1
ATOM 846 C C . HIS A 1 113 ? 28.861 -7.069 -20.328 1.00 88.31 113 HIS A C 1
ATOM 848 O O . HIS A 1 113 ? 29.859 -6.376 -20.527 1.00 88.31 113 HIS A O 1
ATOM 854 N N . SER A 1 114 ? 28.773 -7.915 -19.299 1.00 60.09 114 SER A N 1
ATOM 855 C CA . SER A 1 114 ? 29.893 -8.305 -18.430 1.00 60.09 114 SER A CA 1
ATOM 856 C C . SER A 1 114 ? 30.179 -9.793 -18.560 1.00 60.09 114 SER A C 1
ATOM 858 O O . SER A 1 114 ? 29.219 -10.547 -18.831 1.00 60.09 114 SER A O 1
#

pLDDT: mean 92.72, std 6.65, range [60.09, 97.94]

InterPro domains:
  IPR036291 NAD(P)-binding domain superfamily [SSF51735] (2-109)

Sequence (114 aa):
MLSGRGARVLSADDRSVLEFGPGGRVRRTDLSLEECVRASDVVVSGVPDPDFRVPTEWIREGSTVINVASGHGGNFDEGTVGDVPGVTYVPHVGRVTVAALQYNLICLHKNYHS